Protein AF-A0A537VKX5-F1 (afdb_monomer_lite)

Secondary structure (DSSP, 8-state):
----EEEEE-TT-HHHHHHHHHHHHH-TT--EEEEETTSHHHHHHTTT--HHHHHSS-EEE-TTS-EEETHHHHHHHHTTS--

pLDDT: mean 89.87, std 7.37, range [51.0, 96.38]

Structure (mmCIF, N/CA/C/O backbone):
data_AF-A0A537VKX5-F1
#
_entry.id   AF-A0A537VKX5-F1
#
loop_
_atom_site.group_PDB
_atom_site.id
_atom_site.type_symbol
_atom_site.label_atom_id
_atom_site.label_alt_id
_atom_site.label_comp_id
_atom_site.label_asym_id
_atom_site.label_entity_id
_atom_site.label_seq_id
_atom_site.pdbx_PDB_ins_code
_atom_site.Cartn_x
_atom_site.Cartn_y
_atom_site.Cartn_z
_atom_site.occupancy
_atom_site.B_iso_or_equiv
_atom_site.auth_seq_id
_atom_site.auth_comp_id
_atom_site.auth_asym_id
_atom_site.auth_atom_id
_atom_site.pdbx_PDB_model_num
ATOM 1 N N . MET A 1 1 ? -16.047 1.523 8.741 1.00 51.00 1 MET A N 1
ATOM 2 C CA . MET A 1 1 ? -14.911 2.172 9.435 1.00 51.00 1 MET A CA 1
ATOM 3 C C . MET A 1 1 ? -14.020 2.776 8.359 1.00 51.00 1 MET A C 1
ATOM 5 O O . MET A 1 1 ? -14.117 2.325 7.226 1.00 51.00 1 MET A O 1
ATOM 9 N N . ALA A 1 2 ? -13.239 3.820 8.642 1.00 63.66 2 ALA A N 1
ATOM 10 C CA . ALA A 1 2 ? -12.271 4.301 7.653 1.00 63.66 2 ALA A CA 1
ATOM 11 C C . ALA A 1 2 ? -11.178 3.236 7.478 1.00 63.66 2 ALA A C 1
ATOM 13 O O . ALA A 1 2 ? -10.786 2.621 8.471 1.00 63.66 2 ALA A O 1
ATOM 14 N N . ALA A 1 3 ? -10.719 3.008 6.246 1.00 73.38 3 ALA A N 1
ATOM 15 C CA . ALA A 1 3 ? -9.613 2.093 5.994 1.00 73.38 3 ALA A CA 1
ATOM 16 C C . ALA A 1 3 ? -8.396 2.532 6.818 1.00 73.38 3 ALA A C 1
ATOM 18 O O . ALA A 1 3 ? -7.926 3.663 6.687 1.00 73.38 3 ALA A O 1
ATOM 19 N N . ASP A 1 4 ? -7.929 1.649 7.695 1.00 89.12 4 ASP A N 1
ATOM 20 C CA . ASP A 1 4 ? -6.880 1.932 8.672 1.00 89.12 4 ASP A CA 1
ATOM 21 C C . ASP A 1 4 ? -5.528 1.340 8.241 1.00 89.12 4 ASP A C 1
ATOM 23 O O . ASP A 1 4 ? -4.482 1.749 8.741 1.00 89.12 4 ASP A O 1
ATOM 27 N N . HIS A 1 5 ? -5.535 0.436 7.257 1.00 93.31 5 HIS A N 1
ATOM 28 C CA . HIS A 1 5 ? -4.343 -0.159 6.662 1.00 93.31 5 HIS A CA 1
ATOM 29 C C . HIS A 1 5 ? -4.219 0.213 5.186 1.00 93.31 5 HIS A C 1
ATOM 31 O O . HIS A 1 5 ? -5.208 0.261 4.452 1.00 93.31 5 HIS A O 1
ATOM 37 N N . VAL A 1 6 ? -2.985 0.423 4.725 1.00 95.75 6 VAL A N 1
ATOM 38 C CA . VAL A 1 6 ? -2.694 0.694 3.315 1.00 95.75 6 VAL A CA 1
ATOM 39 C C . VAL A 1 6 ? -1.889 -0.450 2.725 1.00 95.75 6 VAL A C 1
ATOM 41 O O . VAL A 1 6 ? -0.808 -0.775 3.205 1.00 95.75 6 VAL A O 1
ATOM 44 N N . LEU A 1 7 ? -2.413 -1.054 1.667 1.00 95.00 7 LEU A N 1
ATOM 45 C CA . LEU A 1 7 ? -1.753 -2.100 0.907 1.00 95.00 7 LEU A CA 1
ATOM 46 C C . LEU A 1 7 ? -1.166 -1.491 -0.365 1.00 95.00 7 LEU A C 1
ATOM 48 O O . LEU A 1 7 ? -1.895 -1.143 -1.296 1.00 95.00 7 LEU A O 1
ATOM 52 N N . LEU A 1 8 ? 0.157 -1.355 -0.392 1.00 96.38 8 LEU A N 1
ATOM 53 C CA . LEU A 1 8 ? 0.892 -0.902 -1.558 1.00 96.38 8 LEU A CA 1
ATOM 54 C C . LEU A 1 8 ? 1.250 -2.070 -2.464 1.00 96.38 8 LEU A C 1
ATOM 56 O O . LEU A 1 8 ? 1.796 -3.079 -2.013 1.00 96.38 8 LEU A O 1
ATOM 60 N N . TYR A 1 9 ? 0.953 -1.925 -3.748 1.00 95.19 9 TYR A N 1
ATOM 61 C CA . TYR A 1 9 ? 1.128 -2.974 -4.744 1.00 95.19 9 TYR A CA 1
ATOM 62 C C . TYR A 1 9 ? 1.690 -2.403 -6.042 1.00 95.19 9 TYR A C 1
ATOM 64 O O . TYR A 1 9 ? 1.521 -1.223 -6.344 1.00 95.19 9 TYR A O 1
ATOM 72 N N . ASP A 1 10 ? 2.340 -3.253 -6.825 1.00 94.50 10 ASP A N 1
ATOM 73 C CA . ASP A 1 10 ? 2.788 -2.894 -8.164 1.00 94.50 10 ASP A CA 1
ATOM 74 C C . ASP A 1 10 ? 1.611 -2.985 -9.152 1.00 94.50 10 ASP A C 1
ATOM 76 O O . ASP A 1 10 ? 1.047 -4.066 -9.359 1.00 94.50 10 ASP A O 1
ATOM 80 N N . ALA A 1 11 ? 1.228 -1.849 -9.747 1.00 92.12 11 ALA A N 1
ATOM 81 C CA . ALA A 1 11 ? 0.138 -1.779 -10.719 1.00 92.12 11 ALA A CA 1
ATOM 82 C C . ALA A 1 11 ? 0.472 -2.427 -12.075 1.00 92.12 11 ALA A C 1
ATOM 84 O O . ALA A 1 11 ? -0.446 -2.844 -12.789 1.00 92.12 11 ALA A O 1
ATOM 85 N N . ASP A 1 12 ? 1.756 -2.572 -12.399 1.00 93.06 12 ASP A N 1
ATOM 86 C CA . ASP A 1 12 ? 2.229 -3.163 -13.652 1.00 93.06 12 ASP A CA 1
ATOM 87 C C . ASP A 1 12 ? 2.435 -4.685 -13.528 1.00 93.06 12 ASP A C 1
ATOM 89 O O . ASP A 1 12 ? 2.609 -5.392 -14.522 1.00 93.06 12 ASP A O 1
ATOM 93 N N . CYS A 1 13 ? 2.329 -5.234 -12.312 1.00 91.81 13 CYS A N 1
ATOM 94 C CA . CYS A 1 13 ? 2.429 -6.665 -12.051 1.00 91.81 13 CYS A CA 1
ATOM 95 C C . CYS A 1 13 ? 1.045 -7.335 -11.980 1.00 91.81 13 CYS A C 1
ATOM 97 O O . CYS A 1 13 ? 0.283 -7.177 -11.019 1.00 91.81 13 CYS A O 1
ATOM 99 N N . GLY A 1 14 ? 0.734 -8.176 -12.974 1.00 89.75 14 GLY A N 1
ATOM 100 C CA . GLY A 1 14 ? -0.533 -8.917 -13.034 1.00 89.75 14 GLY A CA 1
ATOM 101 C C . GLY A 1 14 ? -0.781 -9.823 -11.820 1.00 89.75 14 GLY A C 1
ATOM 102 O O . GLY A 1 14 ? -1.911 -9.919 -11.343 1.00 89.75 14 GLY A O 1
ATOM 103 N N . PHE A 1 15 ? 0.273 -10.431 -11.265 1.00 88.25 15 PHE A N 1
ATOM 104 C CA . PHE A 1 15 ? 0.176 -11.243 -10.048 1.00 88.25 15 PHE A CA 1
ATOM 105 C C . PHE A 1 15 ? -0.154 -10.400 -8.806 1.00 88.25 15 PHE A C 1
ATOM 107 O O . PHE A 1 15 ? -0.978 -10.818 -7.988 1.00 88.25 15 PHE A O 1
ATOM 114 N N . CYS A 1 16 ? 0.445 -9.211 -8.669 1.00 90.06 16 CYS A N 1
ATOM 115 C CA . CYS A 1 16 ? 0.157 -8.292 -7.565 1.00 90.06 16 CYS A CA 1
ATOM 116 C C . CYS A 1 16 ? -1.297 -7.826 -7.603 1.00 90.06 16 CYS A C 1
ATOM 118 O O . CYS A 1 16 ? -1.979 -7.890 -6.583 1.00 90.06 16 CYS A O 1
ATOM 120 N N . ARG A 1 17 ? -1.792 -7.443 -8.784 1.00 92.31 17 ARG A N 1
ATOM 121 C CA . ARG A 1 17 ? -3.194 -7.052 -8.982 1.00 92.31 17 ARG A CA 1
ATOM 122 C C . ARG A 1 17 ? -4.170 -8.186 -8.690 1.00 92.31 17 ARG A C 1
ATOM 124 O O . ARG A 1 17 ? -5.107 -8.000 -7.923 1.00 92.31 17 ARG A O 1
ATOM 131 N N . TRP A 1 18 ? -3.923 -9.377 -9.234 1.00 93.12 18 TRP A N 1
ATOM 132 C CA . TRP A 1 18 ? -4.771 -10.539 -8.961 1.00 93.12 18 TRP A CA 1
ATOM 133 C C . TRP A 1 18 ? -4.803 -10.889 -7.466 1.00 93.12 18 TRP A C 1
ATOM 135 O O . TRP A 1 18 ? -5.867 -11.170 -6.916 1.00 93.12 18 TRP A O 1
ATOM 145 N N . SER A 1 19 ? -3.651 -10.838 -6.789 1.00 90.12 19 SER A N 1
ATOM 146 C CA . SER A 1 19 ? -3.563 -11.100 -5.347 1.00 90.12 19 SER A CA 1
ATOM 147 C C . SER A 1 19 ? -4.298 -10.031 -4.535 1.00 90.12 19 SER A C 1
ATOM 149 O O . SER A 1 19 ? -5.037 -10.364 -3.609 1.00 90.12 19 SER A O 1
ATOM 151 N N . LEU A 1 20 ? -4.141 -8.756 -4.907 1.00 91.88 20 LEU A N 1
ATOM 152 C CA . LEU A 1 20 ? -4.858 -7.630 -4.316 1.00 91.88 20 LEU A CA 1
ATOM 153 C C . LEU A 1 20 ? -6.374 -7.832 -4.397 1.00 91.88 20 LEU A C 1
ATOM 155 O O . LEU A 1 20 ? -7.047 -7.733 -3.373 1.00 91.88 20 LEU A O 1
ATOM 159 N N . ASP A 1 21 ? -6.900 -8.181 -5.572 1.00 92.19 21 ASP A N 1
ATOM 160 C CA . ASP A 1 21 ? -8.335 -8.415 -5.765 1.00 92.19 21 ASP A CA 1
ATOM 161 C C . ASP A 1 21 ? -8.856 -9.518 -4.830 1.00 92.19 21 ASP A C 1
ATOM 163 O O . ASP A 1 21 ? -9.947 -9.406 -4.263 1.00 92.19 21 ASP A O 1
ATOM 167 N N . LYS A 1 22 ? -8.061 -10.574 -4.595 1.00 90.75 22 LYS A N 1
ATOM 168 C CA . LYS A 1 22 ? -8.414 -11.620 -3.624 1.00 90.75 22 LYS A CA 1
ATOM 169 C C . LYS A 1 22 ? -8.498 -11.073 -2.204 1.00 90.75 22 LYS A C 1
ATOM 171 O O . LYS A 1 22 ? -9.459 -11.403 -1.508 1.00 90.75 22 LYS A O 1
ATOM 176 N N . PHE A 1 23 ? -7.551 -10.241 -1.782 1.00 88.88 23 PHE A N 1
ATOM 177 C CA . PHE A 1 23 ? -7.579 -9.638 -0.450 1.00 88.88 23 PHE A CA 1
ATOM 178 C C . PHE A 1 23 ? -8.752 -8.671 -0.280 1.00 88.88 23 PHE A C 1
ATOM 180 O O . PHE A 1 23 ? -9.518 -8.826 0.668 1.00 88.88 23 PHE A O 1
ATOM 187 N N . LEU A 1 24 ? -8.965 -7.759 -1.230 1.00 89.94 24 LEU A N 1
ATOM 188 C CA . LEU A 1 24 ? -10.070 -6.797 -1.182 1.00 89.94 24 LEU A CA 1
ATOM 189 C C . LEU A 1 24 ? -11.442 -7.486 -1.220 1.00 89.94 24 LEU A C 1
ATOM 191 O O . LEU A 1 24 ? -12.353 -7.083 -0.509 1.00 89.94 24 LEU A O 1
ATOM 195 N N . SER A 1 25 ? -11.592 -8.588 -1.966 1.00 90.69 25 SER A N 1
ATOM 196 C CA . SER A 1 25 ? -12.848 -9.363 -1.981 1.00 90.69 25 SER A CA 1
ATOM 197 C C . SER A 1 25 ? -13.194 -10.022 -0.635 1.00 90.69 25 SER A C 1
ATOM 199 O O . SER A 1 25 ? -14.350 -10.390 -0.384 1.00 90.69 25 SER A O 1
ATOM 201 N N . ARG A 1 26 ? -12.185 -10.200 0.226 1.00 88.25 26 ARG A N 1
ATOM 202 C CA . ARG A 1 26 ? -12.324 -10.749 1.578 1.00 88.25 26 ARG A CA 1
ATOM 203 C C . ARG A 1 26 ? -12.392 -9.665 2.646 1.00 88.25 26 ARG A C 1
ATOM 205 O O . ARG A 1 26 ? -12.859 -9.966 3.735 1.00 88.25 26 ARG A O 1
ATOM 212 N N . ASP A 1 27 ? -11.992 -8.434 2.350 1.00 89.38 27 ASP A N 1
ATOM 213 C CA . ASP A 1 27 ? -12.036 -7.300 3.275 1.00 89.38 27 ASP A CA 1
ATOM 214 C C . ASP A 1 27 ? -13.469 -6.778 3.467 1.00 89.38 27 ASP A C 1
ATOM 216 O O . ASP A 1 27 ? -13.868 -5.738 2.947 1.00 89.38 27 ASP A O 1
ATOM 220 N N . ARG A 1 28 ? -14.285 -7.543 4.199 1.00 84.31 28 ARG A N 1
ATOM 221 C CA . ARG A 1 28 ? -15.702 -7.217 4.436 1.00 84.31 28 ARG A CA 1
ATOM 222 C C . ARG A 1 28 ? -15.894 -5.949 5.261 1.00 84.31 28 ARG A C 1
ATOM 224 O O . ARG A 1 28 ? -16.917 -5.288 5.106 1.00 84.31 28 ARG A O 1
ATOM 231 N N . ASP A 1 29 ? -14.908 -5.612 6.083 1.00 85.44 29 ASP A N 1
ATOM 232 C CA . ASP A 1 29 ? -14.948 -4.462 6.983 1.00 85.44 29 ASP A CA 1
ATOM 233 C C . ASP A 1 29 ? -14.384 -3.180 6.339 1.00 85.44 29 ASP A C 1
ATOM 235 O O . ASP A 1 29 ? -14.460 -2.105 6.945 1.00 85.44 29 ASP A O 1
ATOM 239 N N . GLY A 1 30 ? -13.845 -3.275 5.114 1.00 87.25 30 GLY A N 1
ATOM 240 C CA . GLY A 1 30 ? -13.279 -2.148 4.368 1.00 87.25 30 GLY A CA 1
ATOM 241 C C . GLY A 1 30 ? -12.061 -1.530 5.056 1.00 87.25 30 GLY A C 1
ATOM 242 O O . GLY A 1 30 ? -11.913 -0.307 5.083 1.00 87.25 30 GLY A O 1
ATOM 243 N N . ARG A 1 31 ? -11.226 -2.362 5.683 1.00 89.62 31 ARG A N 1
ATOM 244 C CA . ARG A 1 31 ? -10.066 -1.940 6.479 1.00 89.62 31 ARG A CA 1
ATOM 245 C C . ARG A 1 31 ? -8.817 -1.685 5.645 1.00 89.62 31 ARG A C 1
ATOM 247 O O . ARG A 1 31 ? -7.887 -1.041 6.128 1.00 89.62 31 ARG A O 1
ATOM 254 N N . ILE A 1 32 ? -8.784 -2.177 4.411 1.00 92.44 32 ILE A N 1
ATOM 255 C CA . ILE A 1 32 ? -7.622 -2.141 3.532 1.00 92.44 32 ILE A CA 1
ATOM 256 C C . ILE A 1 32 ? -7.873 -1.160 2.391 1.00 92.44 32 ILE A C 1
ATOM 258 O O . ILE A 1 32 ? -8.806 -1.298 1.602 1.00 92.44 32 ILE A O 1
ATOM 262 N N . ARG A 1 33 ? -6.970 -0.192 2.247 1.00 94.19 33 ARG A N 1
ATOM 263 C CA . ARG A 1 33 ? -6.925 0.711 1.098 1.00 94.19 33 ARG A CA 1
ATOM 264 C C . ARG A 1 33 ? -5.774 0.339 0.177 1.00 94.19 33 ARG A C 1
ATOM 266 O O . ARG A 1 33 ? -4.629 0.291 0.610 1.00 94.19 33 ARG A O 1
ATOM 273 N N . ALA A 1 34 ? -6.066 0.107 -1.096 1.00 94.88 34 ALA A N 1
ATOM 274 C CA . ALA A 1 34 ? -5.048 -0.206 -2.091 1.00 94.88 34 ALA A CA 1
ATOM 275 C C . ALA A 1 34 ? -4.401 1.067 -2.652 1.00 94.88 34 ALA A C 1
ATOM 277 O O . ALA A 1 34 ? -5.111 1.981 -3.069 1.00 94.88 34 ALA A O 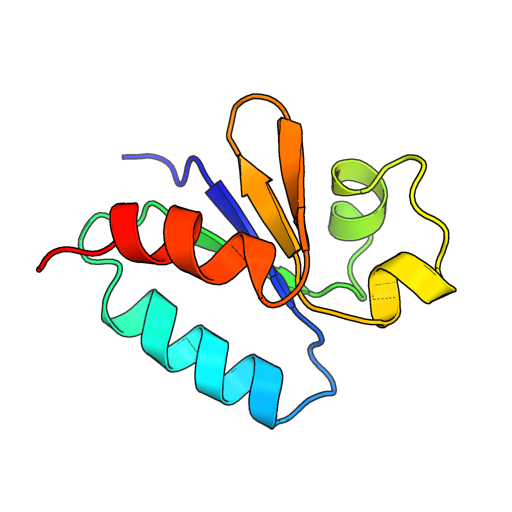1
ATOM 278 N N . VAL A 1 35 ? -3.069 1.110 -2.709 1.00 96.31 35 VAL A N 1
ATOM 279 C CA . VAL A 1 35 ? -2.304 2.235 -3.268 1.00 96.31 35 VAL A CA 1
ATOM 280 C C . VAL A 1 35 ? -1.241 1.710 -4.240 1.00 96.31 35 VAL A C 1
ATOM 282 O O . VAL A 1 35 ? -0.435 0.866 -3.859 1.00 96.31 35 VAL A O 1
ATOM 285 N N . PRO A 1 36 ? -1.191 2.176 -5.497 1.00 95.81 36 PRO A N 1
ATOM 286 C CA . PRO A 1 36 ? -0.118 1.799 -6.413 1.00 95.81 36 PRO A CA 1
ATOM 287 C C . PRO A 1 36 ? 1.244 2.290 -5.918 1.00 95.81 36 PRO A C 1
ATOM 289 O O . PRO A 1 36 ? 1.368 3.448 -5.515 1.00 95.81 36 PRO A O 1
ATOM 292 N N . LEU A 1 37 ? 2.287 1.466 -6.027 1.00 94.94 37 LEU A N 1
ATOM 293 C CA . LEU A 1 37 ? 3.668 1.867 -5.729 1.00 94.94 37 LEU A CA 1
ATOM 294 C C . LEU A 1 37 ? 4.145 3.006 -6.637 1.00 94.94 37 LEU A C 1
ATOM 296 O O . LEU A 1 37 ? 4.966 3.818 -6.227 1.00 94.94 37 LEU A O 1
ATOM 300 N N . GLN A 1 38 ? 3.583 3.110 -7.835 1.00 93.38 38 GLN A N 1
ATOM 301 C CA . GLN A 1 38 ? 3.817 4.174 -8.808 1.00 9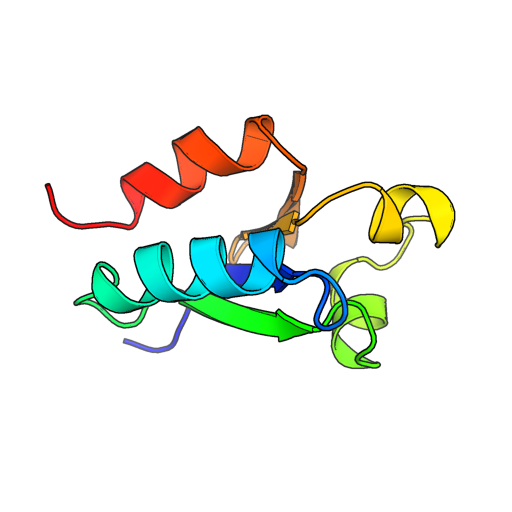3.38 38 GLN A CA 1
ATOM 302 C C . GLN A 1 38 ? 3.229 5.533 -8.383 1.00 93.38 38 GLN A C 1
ATOM 304 O O . GLN A 1 38 ? 3.507 6.546 -9.019 1.00 93.38 38 GLN A O 1
ATOM 309 N N . SER A 1 39 ? 2.381 5.576 -7.350 1.00 94.44 39 SER A N 1
ATOM 310 C CA . SER A 1 39 ? 1.729 6.815 -6.924 1.00 94.44 39 SER A CA 1
ATOM 311 C C . SER A 1 39 ? 2.641 7.688 -6.044 1.00 94.44 39 SER A C 1
ATOM 313 O O . SER A 1 39 ? 3.425 7.151 -5.257 1.00 94.44 39 SER A O 1
ATOM 315 N N . PRO A 1 40 ? 2.476 9.027 -6.074 1.00 93.25 40 PRO A N 1
ATOM 316 C CA . PRO A 1 40 ? 3.174 9.933 -5.153 1.00 93.25 40 PRO A CA 1
ATOM 317 C C . PRO A 1 40 ? 2.854 9.651 -3.681 1.00 93.25 40 PRO A C 1
ATOM 319 O O . PRO A 1 40 ? 3.665 9.881 -2.790 1.00 93.25 40 PRO A O 1
ATOM 322 N N . GLU A 1 41 ? 1.660 9.125 -3.409 1.00 94.56 41 GLU A N 1
ATOM 323 C CA . GLU A 1 41 ? 1.261 8.720 -2.066 1.00 94.56 41 GLU A CA 1
ATOM 324 C C . GLU A 1 41 ? 2.136 7.579 -1.528 1.00 94.56 41 GLU A C 1
ATOM 326 O O . GLU A 1 41 ? 2.493 7.579 -0.349 1.00 94.56 41 GLU A O 1
ATOM 331 N N . ALA A 1 42 ? 2.545 6.643 -2.387 1.00 94.31 42 ALA A N 1
ATOM 332 C CA . ALA A 1 42 ? 3.452 5.575 -1.993 1.00 94.31 42 ALA A CA 1
ATOM 333 C C . ALA A 1 42 ? 4.821 6.103 -1.546 1.00 94.31 42 ALA A C 1
ATOM 335 O O . ALA A 1 42 ? 5.412 5.537 -0.629 1.00 94.31 42 ALA A O 1
ATOM 336 N N . ASP A 1 43 ? 5.310 7.193 -2.147 1.00 93.38 43 ASP A N 1
ATOM 337 C CA . ASP A 1 43 ? 6.569 7.833 -1.738 1.00 93.38 43 ASP A CA 1
ATOM 338 C C . ASP A 1 43 ? 6.468 8.465 -0.348 1.00 93.38 43 ASP A C 1
ATOM 340 O O . ASP A 1 43 ? 7.425 8.439 0.427 1.00 93.38 43 ASP A O 1
ATOM 344 N N . VAL A 1 44 ? 5.294 9.001 -0.006 1.00 93.94 44 VAL A N 1
ATOM 345 C CA . VAL A 1 44 ? 5.027 9.554 1.327 1.00 93.94 44 VAL A CA 1
ATOM 346 C C . VAL A 1 44 ? 4.924 8.437 2.365 1.00 93.94 44 VAL A C 1
ATOM 348 O O . VAL A 1 44 ? 5.538 8.528 3.427 1.00 93.94 44 VAL A O 1
ATOM 351 N N . LEU A 1 45 ? 4.174 7.375 2.059 1.00 93.69 45 LEU A N 1
ATOM 352 C CA . LEU A 1 45 ? 3.933 6.260 2.979 1.00 93.69 45 LEU A CA 1
ATOM 353 C C . LE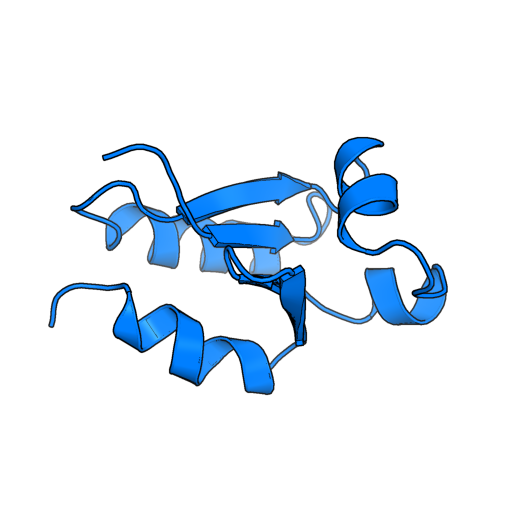U A 1 45 ? 5.179 5.403 3.226 1.00 93.69 45 LEU A C 1
ATOM 355 O O . LEU A 1 45 ? 5.345 4.867 4.318 1.00 93.69 45 LEU A O 1
ATOM 359 N N . LEU A 1 46 ? 6.055 5.280 2.229 1.00 93.75 46 LEU A N 1
ATOM 360 C CA . LEU A 1 46 ? 7.303 4.517 2.308 1.00 93.75 46 LEU A CA 1
ATOM 361 C C . LEU A 1 46 ? 8.525 5.434 2.422 1.00 93.75 46 LEU A C 1
ATOM 363 O O . LEU A 1 46 ? 9.626 5.065 2.011 1.00 93.75 46 LEU A O 1
ATOM 367 N N . LYS A 1 47 ? 8.344 6.639 2.974 1.00 92.69 47 LYS A N 1
ATOM 368 C CA . LYS A 1 47 ? 9.419 7.620 3.127 1.00 92.69 47 LYS A CA 1
ATOM 369 C C . LYS A 1 47 ? 10.641 6.988 3.802 1.00 92.69 47 LYS A C 1
ATOM 371 O O . LYS A 1 47 ? 10.558 6.480 4.916 1.00 92.69 47 LYS A O 1
ATOM 376 N N . GLY A 1 48 ? 11.789 7.074 3.132 1.00 89.88 48 GLY A N 1
ATOM 377 C CA . GLY A 1 48 ? 13.056 6.505 3.604 1.00 89.88 48 GLY A CA 1
ATOM 378 C C . GLY A 1 48 ? 13.370 5.108 3.060 1.00 89.88 48 GLY A C 1
ATOM 379 O O . GLY A 1 48 ? 14.482 4.630 3.263 1.00 89.88 48 GLY A O 1
ATOM 380 N N . MET A 1 49 ? 12.445 4.479 2.332 1.00 93.62 49 MET A N 1
ATOM 381 C CA . MET A 1 49 ? 12.718 3.283 1.539 1.00 93.62 49 MET A CA 1
ATOM 382 C C . MET A 1 49 ? 13.265 3.687 0.168 1.00 93.62 49 MET A C 1
ATOM 384 O O . MET A 1 49 ? 12.696 4.546 -0.507 1.00 93.62 49 MET A O 1
ATOM 388 N N . ASP A 1 50 ? 14.369 3.079 -0.259 1.00 92.75 50 ASP A N 1
ATOM 389 C CA . ASP A 1 50 ? 14.893 3.312 -1.601 1.00 92.75 50 ASP A CA 1
ATOM 390 C C . ASP A 1 50 ? 13.982 2.681 -2.671 1.00 92.75 50 ASP A C 1
ATOM 392 O O . ASP A 1 50 ? 13.258 1.715 -2.418 1.00 92.75 50 ASP A O 1
ATOM 396 N N . VAL A 1 51 ? 14.044 3.211 -3.896 1.00 90.62 51 VAL A N 1
ATOM 397 C CA . VAL A 1 51 ? 13.178 2.785 -5.008 1.00 90.62 51 VAL A CA 1
ATOM 398 C C . VAL A 1 51 ? 13.330 1.296 -5.326 1.00 90.62 51 VAL A C 1
ATOM 400 O O . VAL A 1 51 ? 12.342 0.639 -5.646 1.00 90.62 51 VAL A O 1
ATOM 403 N N . LYS A 1 52 ? 14.541 0.735 -5.222 1.00 91.06 52 LYS A N 1
ATOM 404 C CA . LYS A 1 52 ? 14.769 -0.680 -5.530 1.00 91.06 52 LYS A CA 1
ATOM 405 C C . LYS A 1 52 ? 14.080 -1.566 -4.495 1.00 91.06 52 LYS A C 1
ATOM 407 O O . LYS A 1 52 ? 13.414 -2.518 -4.883 1.00 91.06 52 LYS A O 1
ATOM 412 N N . THR A 1 53 ? 14.191 -1.239 -3.210 1.00 91.38 53 THR A N 1
ATOM 413 C CA . THR A 1 53 ? 13.494 -1.962 -2.134 1.00 91.38 53 THR A CA 1
ATOM 414 C C . THR A 1 53 ? 11.979 -1.792 -2.230 1.00 91.38 53 THR A C 1
ATOM 416 O O . THR A 1 53 ? 11.251 -2.777 -2.113 1.00 91.38 53 THR A O 1
ATOM 419 N N . LYS A 1 54 ? 11.510 -0.573 -2.518 1.00 91.88 54 LYS A N 1
ATOM 420 C CA . LYS A 1 54 ? 10.091 -0.253 -2.725 1.00 91.88 54 LYS A CA 1
ATOM 421 C C . LYS A 1 54 ? 9.471 -1.066 -3.863 1.00 91.88 54 LYS A C 1
ATOM 423 O O . LYS A 1 54 ? 8.345 -1.524 -3.745 1.00 91.88 54 LYS A O 1
ATOM 428 N N . MET A 1 55 ? 10.189 -1.236 -4.971 1.00 92.44 55 MET A N 1
ATOM 429 C CA . MET A 1 55 ? 9.691 -1.968 -6.143 1.00 92.44 55 MET A CA 1
ATOM 430 C C . MET A 1 55 ? 9.989 -3.474 -6.088 1.00 92.44 55 MET A C 1
ATOM 432 O O . MET A 1 55 ? 9.500 -4.225 -6.925 1.00 92.44 55 MET A O 1
ATOM 436 N N . ALA A 1 56 ? 10.777 -3.946 -5.116 1.00 91.38 56 ALA A N 1
ATOM 437 C CA . ALA A 1 56 ? 11.106 -5.366 -4.982 1.00 91.38 56 ALA A CA 1
ATOM 438 C C . ALA A 1 56 ? 9.923 -6.216 -4.490 1.00 91.38 56 ALA A C 1
ATOM 440 O O . ALA A 1 56 ? 9.951 -7.442 -4.614 1.00 91.38 56 ALA A O 1
ATOM 441 N N . SER A 1 57 ? 8.904 -5.598 -3.887 1.00 91.94 57 SER A N 1
ATOM 442 C CA . SER A 1 57 ? 7.767 -6.318 -3.321 1.00 91.94 57 SER A CA 1
ATOM 443 C C . SER A 1 57 ? 6.545 -5.427 -3.119 1.00 91.94 57 SER A C 1
ATOM 445 O O . SER A 1 57 ? 6.597 -4.220 -3.289 1.00 91.94 57 SER A O 1
ATOM 447 N N . TRP A 1 58 ? 5.436 -6.037 -2.713 1.00 93.00 58 TRP A N 1
ATOM 448 C CA . TRP A 1 58 ? 4.291 -5.326 -2.156 1.00 93.00 58 TRP A CA 1
ATOM 449 C C . TRP A 1 58 ? 4.511 -5.035 -0.666 1.00 93.00 58 TRP A C 1
ATOM 451 O O . TRP A 1 58 ? 5.288 -5.725 0.005 1.00 93.00 58 TRP A O 1
ATOM 461 N N . HIS A 1 59 ? 3.799 -4.036 -0.145 1.00 95.81 59 HIS A N 1
ATOM 462 C CA . HIS A 1 59 ? 3.971 -3.554 1.223 1.00 95.81 59 HIS A CA 1
ATOM 463 C C . HIS A 1 59 ? 2.629 -3.324 1.914 1.00 95.81 59 HIS A C 1
ATOM 465 O O . HIS A 1 59 ? 1.681 -2.849 1.304 1.00 95.81 59 HIS A O 1
ATOM 471 N N . LEU A 1 60 ? 2.549 -3.621 3.205 1.00 95.56 60 LEU A N 1
ATOM 472 C CA . LEU A 1 60 ? 1.420 -3.284 4.061 1.00 95.56 60 LEU A CA 1
ATOM 473 C C . LEU A 1 60 ? 1.872 -2.247 5.084 1.00 95.56 60 LEU A C 1
ATOM 475 O O . LEU A 1 60 ? 2.781 -2.514 5.868 1.00 95.56 60 LEU A O 1
ATOM 479 N N . VAL A 1 61 ? 1.204 -1.102 5.103 1.00 95.75 61 VAL A N 1
ATOM 480 C CA . VAL A 1 61 ? 1.401 -0.039 6.087 1.00 95.75 61 VAL A CA 1
ATOM 481 C C . VAL A 1 61 ? 0.256 -0.090 7.086 1.00 95.75 61 VAL A C 1
ATOM 483 O O . VAL A 1 61 ? -0.921 -0.045 6.719 1.00 95.75 61 VAL A O 1
ATOM 486 N N . LYS A 1 62 ? 0.612 -0.218 8.359 1.00 93.44 62 LYS A N 1
ATOM 487 C CA . LYS A 1 62 ? -0.313 -0.169 9.490 1.00 93.44 62 LYS A CA 1
ATOM 488 C C . LYS A 1 62 ? -0.670 1.277 9.866 1.00 93.44 62 LYS A C 1
ATOM 490 O O . LYS A 1 62 ? 0.082 2.191 9.529 1.00 93.44 62 LYS A O 1
ATOM 495 N N . PRO A 1 63 ? -1.743 1.488 10.653 1.00 90.06 63 PRO A N 1
ATOM 496 C CA . PRO A 1 63 ? -2.120 2.821 11.128 1.00 90.06 63 PRO A CA 1
ATOM 497 C C . PRO A 1 63 ? -1.026 3.514 11.958 1.00 90.06 63 PRO A C 1
ATOM 499 O O . PRO A 1 63 ? -0.967 4.736 12.012 1.00 90.06 63 PRO A O 1
ATOM 502 N N . ASP A 1 64 ? -0.155 2.732 12.603 1.00 90.38 64 ASP A N 1
ATOM 503 C CA . ASP A 1 64 ? 0.991 3.217 13.384 1.00 90.38 64 ASP A CA 1
ATOM 504 C C . ASP A 1 64 ? 2.228 3.555 12.526 1.00 90.38 64 ASP A C 1
ATOM 506 O O . ASP A 1 64 ? 3.266 3.926 13.069 1.00 90.38 64 ASP A O 1
ATOM 510 N N . GLY A 1 65 ? 2.136 3.422 11.197 1.00 90.56 65 GLY A N 1
ATOM 511 C CA . GLY A 1 65 ? 3.239 3.648 10.261 1.00 90.56 65 GLY A CA 1
ATOM 512 C C . GLY A 1 65 ? 4.184 2.455 10.088 1.00 90.56 65 GLY A C 1
ATOM 513 O O . GLY A 1 65 ? 5.129 2.539 9.307 1.00 90.56 65 GLY A O 1
ATOM 514 N N . THR A 1 66 ? 3.945 1.327 10.769 1.00 93.06 66 THR A N 1
ATOM 515 C CA . THR A 1 66 ? 4.758 0.114 10.593 1.00 93.06 66 THR A CA 1
ATOM 516 C C . THR A 1 66 ? 4.570 -0.445 9.189 1.00 93.06 66 THR A C 1
ATOM 518 O O . THR A 1 66 ? 3.439 -0.685 8.760 1.00 93.06 66 THR A O 1
ATOM 521 N N . VAL A 1 67 ? 5.681 -0.726 8.509 1.00 94.81 67 VAL A N 1
ATOM 522 C CA . VAL A 1 67 ? 5.695 -1.310 7.166 1.00 94.81 67 VAL A CA 1
ATOM 523 C C . VAL A 1 67 ? 6.092 -2.781 7.235 1.00 94.81 67 VAL A C 1
ATOM 525 O O . VAL A 1 67 ? 7.150 -3.126 7.759 1.00 94.81 67 VAL A O 1
ATOM 528 N N . TYR A 1 68 ? 5.268 -3.650 6.657 1.00 94.44 68 TYR A N 1
ATOM 529 C CA . TYR A 1 68 ? 5.625 -5.034 6.356 1.00 94.44 68 TYR A CA 1
ATOM 530 C C . TYR A 1 68 ? 5.779 -5.203 4.849 1.00 94.44 68 TYR A C 1
ATOM 532 O O . TYR A 1 68 ? 4.963 -4.694 4.089 1.00 94.44 68 TYR A O 1
ATOM 540 N N . SER A 1 69 ? 6.784 -5.958 4.415 1.00 93.50 69 SER A N 1
ATOM 541 C CA . SER A 1 69 ? 7.081 -6.178 2.994 1.00 93.50 69 SER A CA 1
ATOM 542 C C . SER A 1 69 ? 6.972 -7.657 2.634 1.00 93.50 69 SER A C 1
ATOM 544 O O . SER A 1 69 ? 7.267 -8.525 3.463 1.00 93.50 69 SER A O 1
ATOM 546 N N . ALA A 1 70 ? 6.603 -7.952 1.388 1.00 90.44 70 ALA A N 1
ATOM 547 C CA . ALA A 1 70 ? 6.582 -9.307 0.832 1.00 90.44 70 ALA A CA 1
ATOM 548 C C . ALA A 1 70 ? 5.865 -10.327 1.750 1.00 90.44 70 ALA A C 1
ATOM 550 O O . ALA A 1 70 ? 4.789 -10.066 2.285 1.00 90.44 70 ALA A O 1
ATOM 551 N N . GLY A 1 71 ? 6.460 -11.506 1.959 1.00 86.44 71 GLY A N 1
ATOM 552 C CA . GLY A 1 71 ? 5.887 -12.565 2.795 1.00 86.44 71 GLY A CA 1
ATOM 553 C C . GLY A 1 71 ? 5.605 -12.143 4.242 1.00 86.44 71 GLY A C 1
ATOM 554 O O . GLY A 1 71 ? 4.641 -12.625 4.837 1.00 86.44 71 GLY A O 1
ATOM 555 N N . ALA A 1 72 ? 6.372 -11.197 4.798 1.00 90.06 72 ALA A N 1
ATOM 556 C CA . ALA A 1 72 ? 6.153 -10.708 6.159 1.00 90.06 72 ALA A CA 1
ATOM 557 C C . ALA A 1 72 ? 4.827 -9.941 6.303 1.00 90.06 72 ALA A C 1
ATOM 559 O O . ALA A 1 72 ? 4.279 -9.871 7.402 1.00 90.06 72 ALA A O 1
ATOM 560 N N . ALA A 1 73 ? 4.283 -9.413 5.200 1.00 89.94 73 ALA A N 1
ATOM 561 C CA . ALA A 1 73 ? 2.999 -8.721 5.178 1.00 89.94 73 ALA A CA 1
ATOM 562 C C . ALA A 1 73 ? 1.789 -9.672 5.138 1.00 89.94 73 ALA A C 1
ATOM 564 O O . ALA A 1 73 ? 0.689 -9.262 5.503 1.00 89.94 73 ALA A O 1
ATOM 565 N N . VAL A 1 74 ? 1.971 -10.951 4.779 1.00 86.44 74 VAL A N 1
ATOM 566 C CA . VAL A 1 74 ? 0.868 -11.924 4.643 1.00 86.44 74 VAL A CA 1
ATOM 567 C C . VAL A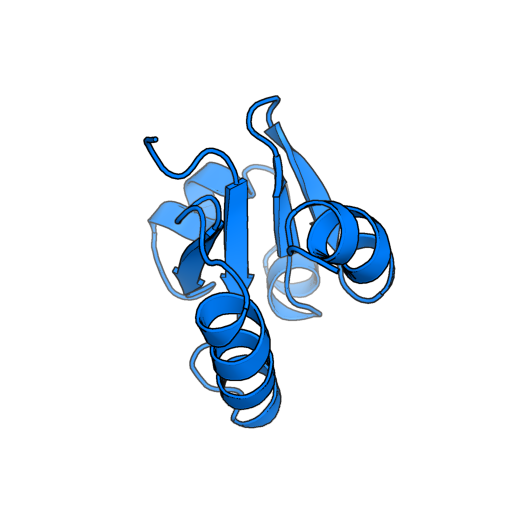 1 74 ? 0.174 -12.187 5.977 1.00 86.44 74 VAL A C 1
ATOM 569 O O . VAL A 1 74 ? -1.048 -12.103 6.063 1.00 86.44 74 VAL A O 1
ATOM 572 N N . ALA A 1 75 ? 0.931 -12.496 7.032 1.00 87.50 75 ALA A N 1
ATOM 573 C CA 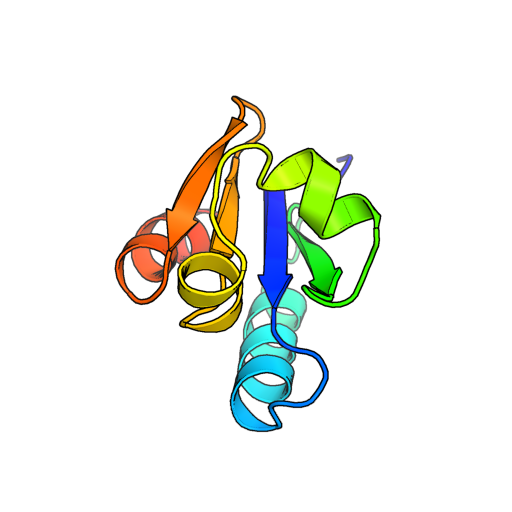. ALA A 1 75 ? 0.337 -12.836 8.324 1.00 87.50 75 ALA A CA 1
ATOM 574 C C . ALA A 1 75 ? -0.427 -11.655 8.962 1.00 87.50 75 ALA A C 1
ATOM 576 O O . ALA A 1 75 ? -1.551 -11.869 9.416 1.00 87.50 75 ALA A O 1
ATOM 577 N N . PRO A 1 76 ? 0.103 -10.414 8.990 1.00 88.31 76 PRO A N 1
ATOM 578 C CA . PRO A 1 76 ? -0.669 -9.239 9.393 1.00 88.31 76 PRO A CA 1
ATOM 579 C C . PRO A 1 76 ? -1.913 -9.004 8.530 1.00 88.31 76 PRO A C 1
ATOM 581 O O . PRO A 1 76 ? -2.975 -8.748 9.086 1.00 88.31 76 PRO A O 1
ATOM 584 N N . LEU A 1 77 ? -1.810 -9.151 7.205 1.00 86.12 77 LEU A N 1
ATOM 585 C CA . LEU A 1 77 ? -2.928 -8.944 6.284 1.00 86.12 77 LEU A CA 1
ATOM 586 C C . LEU A 1 77 ? -4.068 -9.942 6.523 1.00 86.12 77 LEU A C 1
ATOM 588 O O . LEU A 1 77 ? -5.224 -9.548 6.617 1.00 86.12 77 LEU A O 1
ATOM 592 N N . LEU A 1 78 ? -3.750 -11.228 6.699 1.00 86.62 78 LEU A N 1
ATOM 593 C CA . LEU A 1 78 ? -4.744 -12.271 6.971 1.00 86.62 78 LEU A CA 1
ATOM 594 C C . LEU A 1 78 ? -5.493 -12.065 8.293 1.00 86.62 78 LEU A C 1
ATOM 596 O O . LEU A 1 78 ? -6.628 -12.510 8.410 1.00 86.62 78 LEU A O 1
ATOM 600 N N . ARG A 1 79 ? -4.896 -11.383 9.281 1.00 87.31 79 ARG A N 1
ATOM 601 C CA . ARG A 1 79 ? -5.580 -11.043 10.544 1.00 87.31 79 ARG A CA 1
ATOM 602 C C . ARG A 1 79 ? -6.648 -9.960 10.376 1.00 87.31 79 ARG A C 1
ATOM 604 O O . ARG A 1 79 ? -7.478 -9.814 11.267 1.00 87.31 79 ARG A O 1
ATOM 611 N N . LEU A 1 80 ? -6.603 -9.195 9.283 1.00 83.00 80 LEU A N 1
ATOM 612 C CA . LEU A 1 80 ? -7.608 -8.178 8.961 1.00 83.00 80 LEU A CA 1
ATOM 613 C C . LEU A 1 80 ? -8.822 -8.773 8.250 1.00 83.00 80 LEU A C 1
ATOM 615 O O . LEU A 1 80 ? -9.869 -8.138 8.212 1.00 83.00 80 LEU A O 1
ATOM 619 N N . LEU A 1 81 ? -8.680 -9.971 7.682 1.00 82.12 81 LEU A N 1
ATOM 620 C CA . LEU A 1 81 ? -9.743 -10.616 6.933 1.0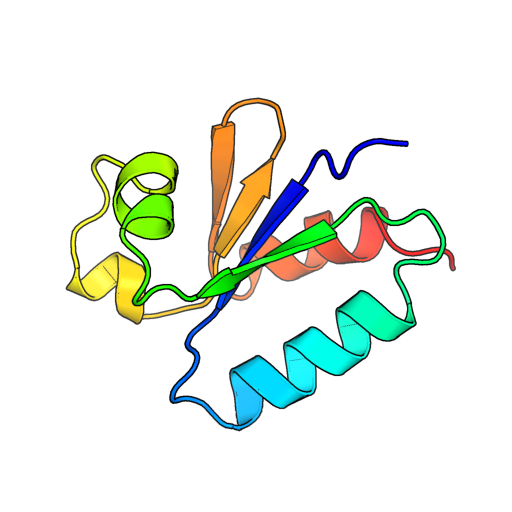0 82.12 81 LEU A CA 1
ATOM 621 C C . LEU A 1 81 ? -10.583 -11.494 7.873 1.00 82.12 81 LEU A C 1
ATOM 623 O O . LEU A 1 81 ? -10.022 -12.199 8.719 1.00 82.12 81 LEU A O 1
ATOM 627 N N . PRO A 1 82 ? -11.917 -11.495 7.724 1.00 72.44 82 PRO A N 1
ATOM 628 C CA . PRO A 1 82 ? -12.775 -12.464 8.386 1.00 72.44 82 PRO A CA 1
ATOM 629 C C . PRO A 1 82 ? -12.364 -13.895 8.006 1.00 72.44 82 PRO A C 1
ATOM 631 O O . PRO A 1 82 ? -11.896 -14.148 6.891 1.00 72.44 82 PRO A O 1
ATOM 634 N N . ARG A 1 83 ? -12.512 -14.811 8.970 1.00 62.53 83 ARG A N 1
ATOM 635 C CA . ARG A 1 83 ? -12.222 -16.242 8.803 1.00 62.53 83 ARG A CA 1
ATOM 636 C C . ARG A 1 83 ? -13.210 -16.919 7.864 1.00 62.53 83 ARG A C 1
ATOM 638 O O . ARG A 1 83 ? -14.409 -16.576 7.943 1.00 62.53 83 ARG A O 1
#

Foldseek 3Di:
DAQQKEKEFAPVDPVRVVVVVVLCVQQPVNNYHYDYLPDPVVCVLVPPDDPCRSVVFIWMQGNVSDIDTDPRVVVVSVVSGDD

Sequence (83 aa):
MAADHVLLYDADCGFCRWSLDKFLSRDRDGRIRAVPLQSPEADVLLKGMDVKTKMASWHLVKPDGTVYSAGAAVAPLLRLLPR

Radius of gyration: 11.86 Å; chains: 1; bounding box: 31×26×27 Å